Protein AF-A0A1I5P0A5-F1 (afdb_monomer_lite)

Radius of gyration: 22.74 Å; chains: 1; bounding box: 40×32×78 Å

Structure (mmCIF, N/CA/C/O backbone):
data_AF-A0A1I5P0A5-F1
#
_entry.id   AF-A0A1I5P0A5-F1
#
loop_
_atom_site.group_PDB
_atom_site.id
_atom_site.type_symbol
_atom_site.label_atom_id
_atom_site.label_alt_id
_atom_site.label_comp_id
_atom_site.label_asym_id
_atom_site.label_entity_id
_atom_site.label_seq_id
_atom_site.pdbx_PDB_ins_code
_atom_site.Cartn_x
_atom_site.Cartn_y
_atom_site.Cartn_z
_atom_site.occupancy
_atom_site.B_iso_or_equiv
_atom_site.auth_seq_id
_atom_site.auth_comp_id
_atom_site.auth_asym_id
_atom_site.auth_atom_id
_atom_site.pdbx_PDB_model_num
ATOM 1 N N . MET A 1 1 ? -9.670 -24.426 6.228 1.00 37.38 1 MET A N 1
ATOM 2 C CA . MET A 1 1 ? -9.080 -23.766 5.047 1.00 37.38 1 MET A CA 1
ATOM 3 C C . MET A 1 1 ? -10.218 -23.503 4.072 1.00 37.38 1 MET A C 1
ATOM 5 O O . MET A 1 1 ? -10.652 -24.417 3.386 1.00 37.38 1 MET A O 1
ATOM 9 N N . THR A 1 2 ? -10.824 -22.321 4.128 1.00 51.75 2 THR A N 1
ATOM 10 C CA . THR A 1 2 ? -11.956 -21.959 3.262 1.00 51.75 2 THR A CA 1
ATOM 11 C C . THR A 1 2 ? -11.405 -21.390 1.961 1.00 51.75 2 THR A C 1
ATOM 13 O O . THR A 1 2 ? -10.803 -20.319 1.957 1.00 51.75 2 THR A O 1
ATOM 16 N N . CYS A 1 3 ? -11.556 -22.136 0.868 1.00 48.31 3 CYS A N 1
ATOM 17 C CA . CYS A 1 3 ? -11.254 -21.656 -0.476 1.00 48.31 3 CYS A CA 1
ATOM 18 C C . CYS A 1 3 ? -12.213 -20.499 -0.801 1.00 48.31 3 CYS A C 1
ATOM 20 O O . CYS A 1 3 ? -13.429 -20.688 -0.773 1.00 48.31 3 CYS A O 1
ATOM 22 N N . ARG A 1 4 ? -11.678 -19.295 -1.034 1.00 61.97 4 ARG A N 1
ATOM 23 C CA . ARG A 1 4 ? -12.467 -18.140 -1.477 1.00 61.97 4 ARG A CA 1
ATOM 24 C C . ARG A 1 4 ? -12.691 -18.226 -2.977 1.00 61.97 4 ARG A C 1
ATOM 26 O O . ARG A 1 4 ? -11.735 -18.215 -3.747 1.00 61.97 4 ARG A O 1
ATOM 33 N N . THR A 1 5 ? -13.953 -18.279 -3.374 1.00 64.44 5 THR A N 1
ATOM 34 C CA . THR A 1 5 ? -14.373 -18.114 -4.764 1.00 64.44 5 THR A CA 1
ATOM 35 C C . THR A 1 5 ? -14.494 -16.618 -5.036 1.00 64.44 5 THR A C 1
ATOM 37 O O . THR A 1 5 ? -15.328 -15.956 -4.423 1.00 64.44 5 THR A O 1
ATOM 40 N N . TYR A 1 6 ? -13.651 -16.077 -5.912 1.00 70.44 6 TYR A N 1
ATOM 41 C CA . TYR A 1 6 ? -13.772 -14.697 -6.387 1.00 70.44 6 TYR A CA 1
ATOM 42 C C . TYR A 1 6 ? -14.719 -14.686 -7.591 1.00 70.44 6 TYR A C 1
ATOM 44 O O . TYR A 1 6 ? -14.508 -15.447 -8.537 1.00 70.44 6 TYR A O 1
ATOM 52 N N . SER A 1 7 ? -15.786 -13.887 -7.538 1.00 70.56 7 SER A N 1
ATOM 53 C CA . SER A 1 7 ? -16.793 -13.808 -8.607 1.00 70.56 7 SER A CA 1
ATOM 54 C C . SER A 1 7 ? -16.368 -12.881 -9.743 1.00 70.56 7 SER A C 1
ATOM 56 O O . SER A 1 7 ? -16.743 -13.120 -10.891 1.00 70.56 7 SER A O 1
ATOM 58 N N . THR A 1 8 ? -15.561 -11.861 -9.447 1.00 75.69 8 THR A N 1
ATOM 59 C CA . THR A 1 8 ? -14.992 -10.939 -10.436 1.00 75.69 8 THR A CA 1
ATOM 60 C C . THR A 1 8 ? -13.516 -10.631 -10.123 1.00 75.69 8 THR A C 1
ATOM 62 O O . THR A 1 8 ? -13.073 -10.824 -8.988 1.00 75.69 8 THR A O 1
ATOM 65 N N . PRO A 1 9 ? -12.700 -10.175 -11.095 1.00 64.94 9 PRO A N 1
ATOM 66 C CA . PRO A 1 9 ? -11.315 -9.776 -10.821 1.00 64.94 9 PRO A CA 1
ATOM 67 C C . PRO A 1 9 ? -11.214 -8.613 -9.819 1.00 64.94 9 PRO A C 1
ATOM 69 O O . PRO A 1 9 ? -10.233 -8.520 -9.087 1.00 64.94 9 PRO A O 1
ATOM 72 N N . GLU A 1 10 ? -12.232 -7.756 -9.727 1.00 72.62 10 GLU A N 1
ATOM 73 C CA . GLU A 1 10 ? -12.312 -6.684 -8.731 1.00 72.62 10 GLU A CA 1
ATOM 74 C C . GLU A 1 10 ? -12.508 -7.227 -7.307 1.00 72.62 10 GLU A C 1
ATOM 76 O O . GLU A 1 10 ? -12.022 -6.619 -6.351 1.00 72.62 10 GLU A O 1
ATOM 81 N N . ASP A 1 11 ? -13.147 -8.393 -7.148 1.00 72.50 11 ASP A N 1
ATOM 82 C CA . ASP A 1 11 ? -13.316 -9.042 -5.841 1.00 72.50 11 ASP A CA 1
ATOM 83 C C . ASP A 1 11 ? -11.981 -9.479 -5.225 1.00 72.50 11 ASP A C 1
ATOM 85 O O . ASP A 1 11 ? -11.886 -9.616 -4.007 1.00 72.50 11 ASP A O 1
ATOM 89 N N . VAL A 1 12 ? -10.939 -9.670 -6.040 1.00 66.81 12 VAL A N 1
ATOM 90 C CA . VAL A 1 12 ? -9.576 -9.954 -5.558 1.00 66.81 12 VAL A CA 1
ATOM 91 C C . VAL A 1 12 ? -8.976 -8.740 -4.849 1.00 66.81 12 VAL A C 1
ATOM 93 O O . VAL A 1 12 ? -8.162 -8.889 -3.940 1.00 66.81 12 VAL A O 1
ATOM 96 N N . LEU A 1 13 ? -9.372 -7.535 -5.261 1.00 68.94 13 LEU A N 1
ATOM 97 C CA . LEU A 1 13 ? -8.861 -6.281 -4.710 1.00 68.94 13 LEU A CA 1
ATOM 98 C C . LEU A 1 13 ? -9.715 -5.765 -3.551 1.00 68.94 13 LEU A C 1
ATOM 100 O O . LEU A 1 13 ? -9.262 -4.919 -2.788 1.00 68.94 13 LEU A O 1
ATOM 104 N N . ARG A 1 14 ? -10.936 -6.280 -3.392 1.00 77.75 14 ARG A N 1
ATOM 105 C CA . ARG A 1 14 ? -11.841 -5.888 -2.316 1.00 77.75 14 ARG A CA 1
ATOM 106 C C . ARG A 1 14 ? -11.279 -6.291 -0.948 1.00 77.75 14 ARG A C 1
ATOM 108 O O . ARG A 1 14 ? -10.851 -7.426 -0.748 1.00 77.75 14 ARG A O 1
ATOM 115 N N . VAL A 1 15 ? -11.385 -5.383 0.027 1.00 79.56 15 VAL A N 1
ATOM 116 C CA . VAL A 1 15 ? -11.093 -5.699 1.434 1.00 79.56 15 VAL A CA 1
ATOM 117 C C . VAL A 1 15 ? -12.010 -6.839 1.889 1.00 79.56 15 VAL A C 1
ATOM 119 O O . VAL A 1 15 ? -13.238 -6.721 1.773 1.00 79.56 15 VAL A O 1
ATOM 122 N N . PRO A 1 16 ? -11.449 -7.953 2.383 1.00 79.19 16 PRO A N 1
ATOM 123 C CA . PRO A 1 16 ? -12.261 -9.062 2.841 1.00 79.19 16 PRO A CA 1
ATOM 124 C C . PRO A 1 16 ? -13.205 -8.662 3.977 1.00 79.19 16 PRO A C 1
ATOM 126 O O . PRO A 1 16 ? -12.827 -7.932 4.887 1.00 79.19 16 PRO A O 1
ATOM 129 N N . GLY A 1 17 ? -14.440 -9.166 3.949 1.00 75.69 17 GLY A N 1
ATOM 130 C CA . GLY A 1 17 ? -15.451 -8.818 4.957 1.00 75.69 17 GLY A CA 1
ATOM 131 C C . GLY A 1 17 ? -15.176 -9.359 6.366 1.00 75.69 17 GLY A C 1
ATOM 132 O O . GLY A 1 17 ? -15.907 -9.026 7.287 1.00 75.69 17 GLY A O 1
ATOM 133 N N . ASP A 1 18 ? -14.158 -10.204 6.530 1.00 80.88 18 ASP A N 1
ATOM 134 C CA . ASP A 1 18 ? -13.704 -10.759 7.808 1.00 80.88 18 ASP A CA 1
ATOM 135 C C . ASP A 1 18 ? -12.462 -10.049 8.370 1.00 80.88 18 ASP A C 1
ATOM 137 O O . ASP A 1 18 ? -11.907 -10.500 9.373 1.00 80.88 18 ASP A O 1
ATOM 141 N N . VAL A 1 19 ? -12.003 -8.963 7.735 1.00 83.19 19 VAL A N 1
ATOM 142 C CA . VAL A 1 19 ? -10.896 -8.164 8.268 1.00 83.19 19 VAL A CA 1
ATOM 143 C C . VAL A 1 19 ? -11.320 -7.556 9.611 1.00 83.19 19 VAL A C 1
ATOM 145 O O . VAL A 1 19 ? -12.392 -6.949 9.681 1.00 83.19 19 VAL A O 1
ATOM 148 N N . PRO A 1 20 ? -10.498 -7.696 10.673 1.00 85.50 20 PRO A N 1
ATOM 149 C CA . PRO A 1 20 ? -10.792 -7.108 11.973 1.00 85.50 20 PRO A CA 1
ATOM 150 C C . PRO A 1 20 ? -11.061 -5.594 11.901 1.00 85.50 20 PRO A C 1
ATOM 152 O O . PRO A 1 20 ? -10.520 -4.915 11.021 1.00 85.50 20 PRO A O 1
ATOM 155 N N . PRO A 1 21 ? -11.862 -5.044 12.831 1.00 87.81 21 PRO A N 1
ATOM 156 C CA . PRO A 1 21 ? -12.091 -3.609 12.917 1.00 87.81 21 PRO A CA 1
ATOM 157 C C . PRO A 1 21 ? -10.807 -2.790 13.115 1.00 87.81 21 PRO A C 1
ATOM 159 O O . PRO A 1 21 ? -9.897 -3.175 13.852 1.00 87.81 21 PRO A O 1
ATOM 162 N N . GLY A 1 22 ? -10.783 -1.611 12.499 1.00 90.62 22 GLY A N 1
ATOM 163 C CA . GLY A 1 22 ? -9.687 -0.650 12.519 1.00 90.62 22 GLY A CA 1
ATOM 164 C C . GLY A 1 22 ? -8.769 -0.743 11.305 1.00 90.62 22 GLY A C 1
ATOM 165 O O . GLY A 1 22 ? -9.013 -1.475 10.347 1.00 90.62 22 GLY A O 1
ATOM 166 N N . TYR A 1 23 ? -7.706 0.059 11.330 1.00 90.50 23 TYR A N 1
ATOM 167 C CA . TYR A 1 23 ? -6.769 0.141 10.211 1.00 90.50 23 TYR A CA 1
ATOM 168 C C . TYR A 1 23 ? -5.918 -1.135 10.090 1.00 90.50 23 TYR A C 1
ATOM 170 O O . TYR A 1 23 ? -5.178 -1.456 11.025 1.00 90.50 23 TYR A O 1
ATOM 178 N N . PRO A 1 24 ? -5.953 -1.841 8.943 1.00 90.88 24 PRO A N 1
ATOM 179 C CA . PRO A 1 24 ? -5.130 -3.024 8.709 1.00 90.88 24 PRO A CA 1
ATOM 180 C C . PRO A 1 24 ? -3.692 -2.607 8.355 1.00 90.88 24 PRO A C 1
ATOM 182 O O . PRO A 1 24 ? -3.296 -2.632 7.189 1.00 90.88 24 PRO A O 1
ATOM 185 N N . ILE A 1 25 ? -2.923 -2.189 9.367 1.00 91.69 25 ILE A N 1
ATOM 186 C CA . ILE A 1 25 ? -1.585 -1.586 9.208 1.00 91.69 25 ILE A CA 1
ATOM 187 C C . ILE A 1 25 ? -0.648 -2.476 8.386 1.00 91.69 25 ILE A C 1
ATOM 189 O O . ILE A 1 25 ? -0.056 -1.994 7.426 1.00 91.69 25 ILE A O 1
ATOM 193 N N . ASP A 1 26 ? -0.602 -3.780 8.664 1.00 91.12 26 ASP A N 1
ATOM 194 C CA . ASP A 1 26 ? 0.265 -4.713 7.930 1.00 91.12 26 ASP A CA 1
ATOM 195 C C . ASP A 1 26 ? -0.045 -4.741 6.423 1.00 91.12 26 ASP A C 1
ATOM 197 O O . ASP A 1 26 ? 0.855 -4.794 5.585 1.00 91.12 26 ASP A O 1
ATOM 201 N N . ALA A 1 27 ? -1.330 -4.683 6.053 1.00 90.62 27 ALA A N 1
ATOM 202 C CA . ALA A 1 27 ? -1.748 -4.670 4.653 1.00 90.62 27 ALA A CA 1
ATOM 203 C C . ALA A 1 27 ? -1.424 -3.330 3.976 1.00 90.62 27 ALA A C 1
ATOM 205 O O . ALA A 1 27 ? -1.045 -3.316 2.803 1.00 90.62 27 ALA A O 1
ATOM 206 N N . ILE A 1 28 ? -1.541 -2.224 4.719 1.00 93.62 28 ILE A N 1
ATOM 207 C CA . ILE A 1 28 ? -1.180 -0.876 4.264 1.00 93.62 28 ILE A CA 1
ATOM 208 C C . ILE A 1 28 ? 0.327 -0.801 3.995 1.00 93.62 28 ILE A C 1
ATOM 210 O O . ILE A 1 28 ? 0.725 -0.447 2.886 1.00 93.62 28 ILE A O 1
ATOM 214 N N . ASP A 1 29 ? 1.160 -1.203 4.955 1.00 95.06 29 ASP A N 1
ATOM 215 C CA . ASP A 1 29 ? 2.619 -1.202 4.810 1.00 95.06 29 ASP A CA 1
ATOM 216 C C . ASP A 1 29 ? 3.075 -2.135 3.687 1.00 95.06 29 ASP A C 1
ATOM 218 O O . ASP A 1 29 ? 3.982 -1.808 2.917 1.00 95.06 29 ASP A O 1
ATOM 222 N N . CYS A 1 30 ? 2.409 -3.281 3.529 1.00 92.38 30 CYS A N 1
ATOM 223 C CA . CYS A 1 30 ? 2.690 -4.205 2.440 1.00 92.38 30 CYS A CA 1
ATOM 224 C C . CYS A 1 30 ? 2.370 -3.587 1.067 1.00 92.38 30 CYS A C 1
ATOM 226 O O . CYS A 1 30 ? 3.190 -3.677 0.153 1.00 92.38 30 CYS A O 1
ATOM 228 N N . ALA A 1 31 ? 1.212 -2.936 0.912 1.00 92.75 31 ALA A N 1
ATOM 229 C CA . ALA A 1 31 ? 0.837 -2.266 -0.335 1.00 92.75 31 ALA A CA 1
ATOM 230 C C . ALA A 1 31 ? 1.755 -1.072 -0.652 1.00 92.75 31 ALA A C 1
ATOM 232 O O . ALA A 1 31 ? 2.192 -0.922 -1.795 1.00 92.75 31 ALA A O 1
ATOM 233 N N . LEU A 1 32 ? 2.121 -0.274 0.358 1.00 96.12 32 LEU A N 1
ATOM 234 C CA . LEU A 1 32 ? 3.104 0.805 0.218 1.00 96.12 32 LEU A CA 1
ATOM 235 C C . LEU A 1 32 ? 4.462 0.268 -0.239 1.00 96.12 32 LEU A C 1
ATOM 237 O O . LEU A 1 32 ? 5.023 0.780 -1.202 1.00 96.12 32 LEU A O 1
ATOM 241 N N . SER A 1 33 ? 4.952 -0.799 0.392 1.00 96.06 33 SER A N 1
ATOM 242 C CA . SER A 1 33 ? 6.239 -1.413 0.045 1.00 96.06 33 SER A CA 1
ATOM 243 C C . SER A 1 33 ? 6.252 -1.958 -1.388 1.00 96.06 33 SER A C 1
ATOM 245 O O . SER A 1 33 ? 7.249 -1.817 -2.095 1.00 96.06 33 SER A O 1
ATOM 247 N N . ARG A 1 34 ? 5.143 -2.556 -1.854 1.00 93.94 34 ARG A N 1
ATOM 248 C CA . ARG A 1 34 ? 5.015 -3.008 -3.251 1.00 93.94 34 ARG A CA 1
ATOM 249 C C . ARG A 1 34 ? 5.018 -1.837 -4.229 1.00 93.94 34 ARG A C 1
ATOM 251 O O . ARG A 1 34 ? 5.723 -1.897 -5.235 1.00 93.94 34 ARG A O 1
ATOM 258 N N . ALA A 1 35 ? 4.255 -0.782 -3.940 1.00 96.25 35 ALA A N 1
ATOM 259 C CA . ALA A 1 35 ? 4.219 0.413 -4.776 1.00 96.25 35 ALA A CA 1
ATOM 260 C C . ALA A 1 35 ? 5.602 1.077 -4.865 1.00 96.25 35 ALA A C 1
ATOM 262 O O . ALA A 1 35 ? 6.053 1.394 -5.966 1.00 96.25 35 ALA A O 1
ATOM 263 N N . ASP A 1 36 ? 6.289 1.222 -3.730 1.00 97.50 36 ASP A N 1
ATOM 264 C CA . ASP A 1 36 ? 7.626 1.809 -3.652 1.00 97.50 36 ASP A CA 1
ATOM 265 C C . ASP A 1 36 ? 8.645 0.996 -4.458 1.00 97.50 36 ASP A C 1
ATOM 267 O O . ASP A 1 36 ? 9.336 1.548 -5.311 1.00 97.50 36 ASP A O 1
ATOM 271 N N . ALA A 1 37 ? 8.655 -0.333 -4.311 1.00 95.62 37 ALA A N 1
ATOM 272 C CA . ALA A 1 37 ? 9.538 -1.203 -5.088 1.00 95.62 37 ALA A CA 1
ATOM 273 C C . ALA A 1 37 ? 9.361 -1.021 -6.608 1.00 95.62 37 ALA A C 1
ATOM 275 O O . ALA A 1 37 ? 10.345 -0.949 -7.347 1.00 95.62 37 ALA A O 1
ATOM 276 N N . VAL A 1 38 ? 8.117 -0.903 -7.089 1.00 95.44 38 VAL A N 1
ATOM 277 C CA . VAL A 1 38 ? 7.842 -0.675 -8.518 1.00 95.44 38 VAL A CA 1
ATOM 278 C C . VAL A 1 38 ? 8.288 0.722 -8.957 1.00 95.44 38 VAL A C 1
ATOM 280 O O . VAL A 1 38 ? 8.860 0.866 -10.038 1.00 95.44 38 VAL A O 1
ATOM 283 N N . VAL A 1 39 ? 8.074 1.749 -8.131 1.00 95.81 39 VAL A N 1
ATOM 284 C CA . VAL A 1 39 ? 8.523 3.122 -8.415 1.00 95.81 39 VAL A CA 1
ATOM 285 C C . VAL A 1 39 ? 10.048 3.216 -8.449 1.00 95.81 39 VAL A C 1
ATOM 287 O O . VAL A 1 39 ? 10.590 3.863 -9.345 1.00 95.81 39 VAL A O 1
ATOM 290 N N . VAL A 1 40 ? 10.752 2.547 -7.535 1.00 94.06 40 VAL A N 1
ATOM 291 C CA . VAL A 1 40 ? 12.221 2.481 -7.521 1.00 94.06 40 VAL A CA 1
ATOM 292 C C . VAL A 1 40 ? 12.737 1.838 -8.809 1.00 94.06 40 VAL A C 1
ATOM 294 O O . VAL A 1 40 ? 13.604 2.405 -9.474 1.00 94.06 40 VAL A O 1
ATOM 297 N N . LEU A 1 41 ? 12.156 0.705 -9.220 1.00 90.19 41 LEU A N 1
ATOM 298 C CA . LEU A 1 41 ? 12.515 0.039 -10.477 1.00 90.19 41 LEU A CA 1
ATOM 299 C C . LEU A 1 41 ? 12.250 0.925 -11.703 1.00 90.19 41 LEU A C 1
ATOM 301 O O . LEU A 1 41 ? 13.080 0.996 -12.609 1.00 90.19 41 LEU A O 1
ATOM 305 N N . LEU A 1 42 ? 11.111 1.621 -11.727 1.00 92.31 42 LEU A N 1
ATOM 306 C CA . LEU A 1 42 ? 10.772 2.565 -12.792 1.00 92.31 42 LEU A CA 1
ATOM 307 C C . LEU A 1 42 ? 11.701 3.777 -12.814 1.00 92.31 42 LEU A C 1
ATOM 309 O O . LEU A 1 42 ? 12.039 4.245 -13.894 1.00 92.31 42 LEU A O 1
ATOM 313 N N . SER A 1 43 ? 12.136 4.275 -11.659 1.00 91.50 43 SER A N 1
ATOM 314 C CA . SER A 1 43 ? 13.025 5.440 -11.579 1.00 91.50 43 SER A CA 1
ATOM 315 C C . SER A 1 43 ? 14.357 5.179 -12.285 1.00 91.50 43 SER A C 1
ATOM 317 O O . SER A 1 43 ? 14.848 6.053 -12.995 1.00 91.50 43 SER A O 1
ATOM 319 N N . GLY A 1 44 ? 14.875 3.947 -12.206 1.00 89.56 44 GLY A N 1
ATOM 320 C CA . GLY A 1 44 ? 16.061 3.526 -12.961 1.00 89.56 44 GLY A CA 1
ATOM 321 C C . GLY A 1 44 ? 15.883 3.552 -14.487 1.00 89.56 44 GLY A C 1
ATOM 322 O O . GLY A 1 44 ? 16.858 3.617 -15.220 1.00 89.56 44 GLY A O 1
ATOM 323 N N . GLN A 1 45 ? 14.649 3.566 -15.007 1.00 89.06 45 GLN A N 1
ATOM 324 C CA . GLN A 1 45 ? 14.397 3.736 -16.449 1.00 89.06 45 GLN A CA 1
ATOM 325 C C . GLN A 1 45 ? 14.580 5.182 -16.928 1.00 89.06 45 GLN A C 1
ATOM 327 O O . GLN A 1 45 ? 14.613 5.434 -18.133 1.00 89.06 45 GLN A O 1
ATOM 332 N N . PHE A 1 46 ? 14.674 6.131 -15.994 1.00 88.31 46 PHE A N 1
ATOM 333 C CA . PHE A 1 46 ? 14.752 7.565 -16.266 1.00 88.31 46 PHE A CA 1
ATOM 334 C C . PHE A 1 46 ? 16.011 8.219 -15.678 1.00 88.31 46 PHE A C 1
ATOM 336 O O . PHE A 1 46 ? 16.146 9.438 -15.747 1.00 88.31 46 PHE A O 1
ATOM 343 N N . ASP A 1 47 ? 16.941 7.438 -15.120 1.00 86.94 47 ASP A N 1
ATOM 344 C CA . ASP A 1 47 ? 18.134 7.940 -14.424 1.00 86.94 47 ASP A CA 1
ATOM 345 C C . ASP A 1 47 ? 19.292 8.350 -15.357 1.00 86.94 47 ASP A C 1
ATOM 347 O O . ASP A 1 47 ? 20.295 8.906 -14.908 1.00 86.94 47 ASP A O 1
ATOM 351 N N . GLY A 1 48 ? 19.157 8.110 -16.666 1.00 76.38 48 GLY A N 1
ATOM 352 C CA . GLY A 1 48 ? 20.140 8.508 -17.676 1.00 76.38 48 GLY A CA 1
ATOM 353 C C . GLY A 1 48 ? 21.458 7.728 -17.625 1.00 76.38 48 GLY A C 1
ATOM 354 O O . GLY A 1 48 ? 22.408 8.117 -18.301 1.00 76.38 48 GLY A O 1
ATOM 355 N N . THR A 1 49 ? 21.532 6.623 -16.874 1.00 77.06 49 THR A N 1
ATOM 356 C CA . THR A 1 49 ? 22.766 5.840 -16.662 1.00 77.06 49 THR A CA 1
ATOM 357 C C . THR A 1 49 ? 23.186 4.974 -17.857 1.00 77.06 49 THR A C 1
ATOM 359 O O . THR A 1 49 ? 24.188 4.263 -17.792 1.00 77.06 49 THR A O 1
ATOM 362 N N . GLY A 1 50 ? 22.464 5.047 -18.979 1.00 65.69 50 GLY A N 1
ATOM 363 C CA . GLY A 1 50 ? 22.771 4.294 -20.198 1.00 65.69 50 GLY A CA 1
ATOM 364 C C . GLY A 1 50 ? 22.302 2.836 -20.178 1.00 65.69 50 GLY A C 1
ATOM 365 O O . GLY A 1 50 ? 22.624 2.093 -21.104 1.00 65.69 50 GLY A O 1
ATOM 366 N N . ALA A 1 51 ? 21.536 2.424 -19.161 1.00 75.31 51 ALA A N 1
ATOM 367 C CA . ALA A 1 51 ? 20.827 1.149 -19.170 1.00 75.31 51 ALA A CA 1
ATOM 368 C C . ALA A 1 51 ? 19.839 1.076 -20.351 1.00 75.31 51 ALA A C 1
ATOM 370 O O . ALA A 1 51 ? 19.242 2.083 -20.743 1.00 75.31 51 ALA A O 1
ATOM 371 N N . GLU A 1 52 ? 19.666 -0.118 -20.927 1.00 83.81 52 GLU A N 1
ATOM 372 C CA . GLU A 1 52 ? 18.697 -0.332 -22.003 1.00 83.81 52 GLU A CA 1
ATOM 373 C C . GLU A 1 52 ? 17.285 -0.013 -21.499 1.00 83.81 52 GLU A C 1
ATOM 375 O O . GLU A 1 52 ? 16.817 -0.574 -20.504 1.00 83.81 52 GLU A O 1
ATOM 380 N N . ARG A 1 53 ? 16.608 0.917 -22.180 1.00 88.31 53 ARG A N 1
ATOM 381 C CA . ARG A 1 53 ? 15.264 1.344 -21.800 1.00 88.31 53 ARG A CA 1
ATOM 382 C C . ARG A 1 53 ? 14.272 0.217 -22.064 1.00 88.31 53 ARG A C 1
ATOM 384 O O . ARG A 1 53 ? 14.184 -0.296 -23.178 1.00 88.31 53 ARG A O 1
ATOM 391 N N . LEU A 1 54 ? 13.461 -0.100 -21.061 1.00 90.56 54 LEU A N 1
ATOM 392 C CA . LEU A 1 54 ? 12.353 -1.034 -21.209 1.00 90.56 54 LEU A CA 1
ATOM 393 C C . LEU A 1 54 ? 11.354 -0.544 -22.267 1.00 90.56 54 LEU A C 1
ATOM 395 O O . LEU A 1 54 ? 11.146 0.656 -22.475 1.00 90.56 54 LEU A O 1
ATOM 399 N N . ALA A 1 55 ? 10.692 -1.497 -22.921 1.00 93.50 55 ALA A N 1
ATOM 400 C CA . ALA A 1 55 ? 9.637 -1.194 -23.876 1.00 93.50 55 ALA A CA 1
ATOM 401 C C . ALA A 1 55 ? 8.474 -0.440 -23.202 1.00 93.50 55 ALA A C 1
ATOM 403 O O . ALA A 1 55 ? 8.114 -0.725 -22.058 1.00 93.50 55 ALA A O 1
ATOM 404 N N . ASP A 1 56 ? 7.834 0.481 -23.931 1.00 93.25 56 ASP A N 1
ATOM 405 C CA . ASP A 1 56 ? 6.797 1.369 -23.377 1.00 93.25 56 ASP A CA 1
ATOM 406 C C . ASP A 1 56 ? 5.634 0.620 -22.722 1.00 93.25 56 ASP A C 1
ATOM 408 O O . ASP A 1 56 ? 5.107 1.056 -21.701 1.00 93.25 56 ASP A O 1
ATOM 412 N N . HIS A 1 57 ? 5.251 -0.535 -23.268 1.00 95.62 57 HIS A N 1
ATOM 413 C CA . HIS A 1 57 ? 4.185 -1.354 -22.696 1.00 95.62 57 HIS A CA 1
ATOM 414 C C . HIS A 1 57 ? 4.564 -1.934 -21.322 1.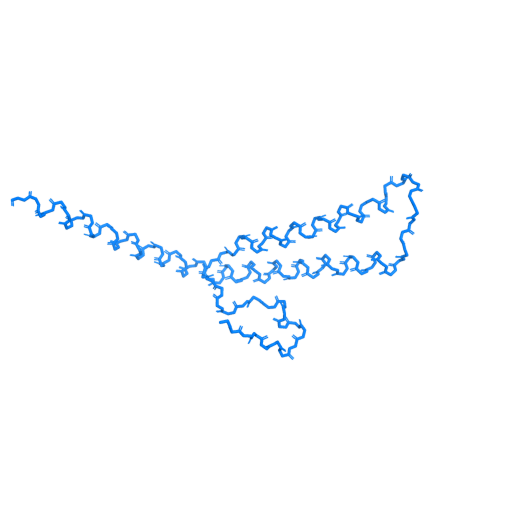00 95.62 57 HIS A C 1
ATOM 416 O O . HIS A 1 57 ? 3.697 -2.072 -20.466 1.00 95.62 57 HIS A O 1
ATOM 422 N N . ILE A 1 58 ? 5.846 -2.221 -21.070 1.00 94.06 58 ILE A N 1
ATOM 423 C CA . ILE A 1 58 ? 6.327 -2.681 -19.758 1.00 94.06 58 ILE A CA 1
ATOM 424 C C . ILE A 1 58 ? 6.254 -1.540 -18.744 1.00 94.06 58 ILE A C 1
ATOM 426 O O . ILE A 1 58 ? 5.724 -1.723 -17.650 1.00 94.06 58 ILE A O 1
ATOM 430 N N . VAL A 1 59 ? 6.716 -0.347 -19.130 1.00 93.94 59 VAL A N 1
ATOM 431 C CA . VAL A 1 59 ? 6.624 0.863 -18.297 1.00 93.94 59 VAL A CA 1
ATOM 432 C C . VAL A 1 59 ? 5.161 1.196 -17.989 1.00 93.94 59 VAL A C 1
ATOM 434 O O . VAL A 1 59 ? 4.808 1.464 -16.842 1.00 93.94 59 VAL A O 1
ATOM 437 N N . SER A 1 60 ? 4.288 1.113 -18.996 1.00 95.38 60 SER A N 1
ATOM 438 C CA . SER A 1 60 ? 2.847 1.323 -18.845 1.00 95.38 60 SER A CA 1
ATOM 439 C C . SER A 1 60 ? 2.216 0.313 -17.880 1.00 95.38 60 SER A C 1
ATOM 441 O O . SER A 1 60 ? 1.480 0.712 -16.977 1.00 95.38 60 SER A O 1
ATOM 443 N N . ASN A 1 61 ? 2.561 -0.973 -17.998 1.00 94.81 61 ASN A N 1
ATOM 444 C CA . ASN A 1 61 ? 2.073 -2.022 -17.102 1.00 94.81 61 ASN A CA 1
ATOM 445 C C . ASN A 1 61 ? 2.548 -1.821 -15.656 1.00 94.81 61 ASN A C 1
ATOM 447 O O . ASN A 1 61 ? 1.764 -1.994 -14.726 1.00 94.81 61 ASN A O 1
ATOM 451 N N . ALA A 1 62 ? 3.803 -1.414 -15.451 1.00 94.69 62 ALA A N 1
ATOM 452 C CA . ALA A 1 62 ? 4.331 -1.113 -14.122 1.00 94.69 62 ALA A CA 1
ATOM 453 C C . ALA A 1 62 ? 3.602 0.080 -13.476 1.00 94.69 62 ALA A C 1
ATOM 455 O O . ALA A 1 62 ? 3.191 0.008 -12.319 1.00 94.69 62 ALA A O 1
ATOM 456 N N . LEU A 1 63 ? 3.347 1.150 -14.237 1.00 95.62 63 LEU A N 1
ATOM 457 C CA . LEU A 1 63 ? 2.529 2.275 -13.768 1.00 95.62 63 LEU A CA 1
ATOM 458 C C . LEU A 1 63 ? 1.091 1.845 -13.448 1.00 95.62 63 LEU A C 1
ATOM 460 O 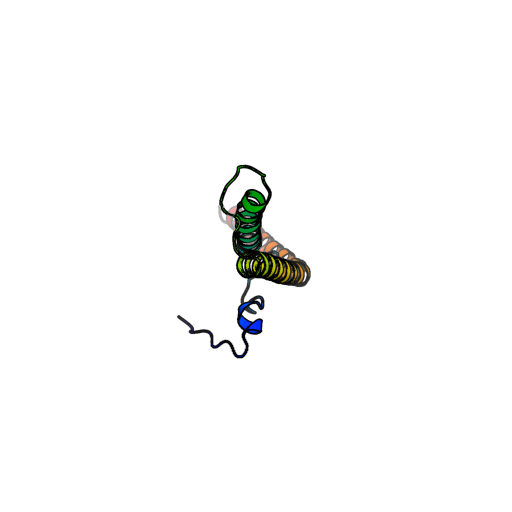O . LEU A 1 63 ? 0.496 2.323 -12.481 1.00 95.62 63 LEU A O 1
ATOM 464 N N . TRP A 1 64 ? 0.526 0.934 -14.241 1.00 95.75 64 TRP A N 1
ATOM 465 C CA . TRP A 1 64 ? -0.799 0.377 -13.982 1.00 95.75 64 TRP A CA 1
ATOM 466 C C . TRP A 1 64 ? -0.835 -0.438 -12.682 1.00 95.75 64 TRP A C 1
ATOM 468 O O . TRP A 1 64 ? -1.773 -0.282 -11.901 1.00 95.75 64 TRP A O 1
ATOM 478 N N . ALA A 1 65 ? 0.216 -1.209 -12.388 1.00 93.12 65 ALA A N 1
ATOM 479 C CA . ALA A 1 65 ? 0.360 -1.918 -11.119 1.00 93.12 65 ALA A CA 1
ATOM 480 C C . ALA A 1 65 ? 0.384 -0.953 -9.920 1.00 93.12 65 ALA A C 1
ATOM 482 O O . ALA A 1 65 ? -0.388 -1.133 -8.981 1.00 93.12 65 ALA A O 1
ATOM 483 N N . VAL A 1 66 ? 1.170 0.132 -9.985 1.00 96.12 66 VAL A N 1
ATOM 484 C CA . VAL A 1 66 ? 1.196 1.168 -8.928 1.00 96.12 66 VAL A CA 1
ATOM 485 C C . VAL A 1 66 ? -0.190 1.784 -8.716 1.00 96.12 66 VAL A C 1
ATOM 487 O O . VAL A 1 66 ? -0.617 1.993 -7.582 1.00 96.12 66 VAL A O 1
ATOM 490 N N . ARG A 1 67 ? -0.945 2.041 -9.793 1.00 94.94 67 ARG A N 1
ATOM 491 C CA . ARG A 1 67 ? -2.332 2.525 -9.675 1.00 94.94 67 ARG A CA 1
ATOM 492 C C . ARG A 1 67 ? -3.245 1.520 -8.970 1.00 94.94 67 ARG A C 1
ATOM 494 O O . ARG A 1 67 ? -4.126 1.950 -8.228 1.00 94.94 67 ARG A O 1
ATOM 501 N N . GLY A 1 68 ? -3.036 0.222 -9.188 1.00 92.44 68 GLY A N 1
ATOM 502 C CA . GLY A 1 68 ? -3.731 -0.847 -8.469 1.00 92.44 68 GLY A CA 1
ATOM 503 C C . GLY A 1 68 ? -3.444 -0.817 -6.967 1.00 92.44 68 GLY A C 1
ATOM 504 O O . GLY A 1 68 ? -4.380 -0.828 -6.169 1.00 92.44 68 GLY A O 1
ATOM 505 N N . GLU A 1 69 ? -2.176 -0.669 -6.579 1.00 93.81 69 GLU A N 1
ATOM 506 C CA . GLU A 1 69 ? -1.779 -0.556 -5.167 1.00 93.81 69 GLU A CA 1
ATOM 507 C C . GLU A 1 69 ? -2.396 0.672 -4.487 1.00 93.81 69 GLU A C 1
ATOM 509 O O . GLU A 1 69 ? -2.928 0.584 -3.380 1.00 93.81 69 GLU A O 1
ATOM 514 N N . LEU A 1 70 ? -2.419 1.817 -5.175 1.00 94.94 70 LEU A N 1
ATOM 515 C CA . LEU A 1 70 ? -3.071 3.028 -4.670 1.00 94.94 70 LEU A CA 1
ATOM 516 C C . LEU A 1 70 ? -4.588 2.854 -4.498 1.00 94.94 70 LEU A C 1
ATOM 518 O O . LEU A 1 70 ? -5.169 3.419 -3.569 1.00 94.94 70 LEU A O 1
ATOM 522 N N . ALA A 1 71 ? -5.246 2.097 -5.379 1.00 93.12 71 ALA A N 1
ATOM 523 C CA . ALA A 1 71 ? -6.668 1.790 -5.244 1.00 93.12 71 ALA A CA 1
ATOM 524 C C . ALA A 1 71 ? -6.933 0.883 -4.032 1.00 93.12 71 ALA A C 1
ATOM 526 O O . ALA A 1 71 ? -7.843 1.169 -3.252 1.00 93.12 71 ALA A O 1
ATOM 527 N N . MET A 1 72 ? -6.100 -0.142 -3.829 1.00 91.38 72 MET A N 1
ATOM 528 C CA . MET A 1 72 ? -6.174 -1.027 -2.664 1.00 91.38 72 MET A CA 1
ATOM 529 C C . MET A 1 72 ? -5.954 -0.254 -1.358 1.00 91.38 72 MET A C 1
ATOM 531 O O . MET A 1 72 ? -6.747 -0.383 -0.427 1.00 91.38 72 MET A O 1
ATOM 535 N N . LEU A 1 73 ? -4.941 0.619 -1.303 1.00 94.44 73 LEU A N 1
ATOM 536 C CA . LEU A 1 73 ? -4.683 1.482 -0.147 1.00 94.44 73 LEU A CA 1
ATOM 537 C C . LEU A 1 73 ? -5.905 2.323 0.228 1.00 94.44 73 LEU A C 1
ATOM 539 O O . LEU A 1 73 ? -6.273 2.380 1.399 1.00 94.44 73 LEU A O 1
ATOM 543 N N . ARG A 1 74 ? -6.585 2.931 -0.754 1.00 94.56 74 ARG A N 1
ATOM 544 C CA . ARG A 1 74 ? -7.821 3.690 -0.496 1.00 94.56 74 ARG A CA 1
ATOM 545 C C . ARG A 1 74 ? -8.906 2.828 0.141 1.00 94.56 74 ARG A C 1
ATOM 547 O O . ARG A 1 74 ? -9.569 3.293 1.059 1.00 94.56 74 ARG A O 1
ATOM 554 N N . GLN A 1 75 ? -9.079 1.590 -0.317 1.00 92.69 75 GLN A N 1
ATOM 555 C CA . GLN A 1 75 ? -10.074 0.684 0.260 1.00 92.69 75 GLN A CA 1
ATOM 556 C C . GLN A 1 75 ? -9.710 0.264 1.691 1.00 92.69 75 GLN A C 1
ATOM 558 O O . GLN A 1 75 ? -10.592 0.205 2.543 1.00 92.69 75 GLN A O 1
ATOM 563 N N . LEU A 1 76 ? -8.425 0.025 1.977 1.00 92.25 76 LEU A N 1
ATOM 564 C CA . LEU A 1 76 ? -7.946 -0.284 3.330 1.00 92.25 76 LEU A CA 1
ATOM 565 C C . LEU A 1 76 ? -8.152 0.898 4.289 1.00 92.25 76 LEU A C 1
ATOM 567 O O . LEU A 1 76 ? -8.570 0.694 5.429 1.00 92.25 76 LEU A O 1
ATOM 571 N N . PHE A 1 77 ? -7.903 2.127 3.828 1.00 94.56 77 PHE A N 1
ATOM 572 C CA . PHE A 1 77 ? -8.171 3.331 4.616 1.00 94.56 77 PHE A CA 1
ATOM 573 C C . PHE A 1 77 ? -9.663 3.545 4.861 1.00 94.56 77 PHE A C 1
ATOM 575 O O . PHE A 1 77 ? -10.037 3.857 5.987 1.00 94.56 77 PHE A O 1
ATOM 582 N N . GLU A 1 78 ? -10.507 3.346 3.848 1.00 93.75 78 GLU A N 1
ATOM 583 C CA . GLU A 1 78 ? -11.961 3.454 3.998 1.00 93.75 78 GLU A CA 1
ATOM 584 C C . GLU A 1 78 ? -12.493 2.423 5.004 1.00 93.75 78 GLU A C 1
ATOM 586 O O . GLU A 1 78 ? -13.232 2.782 5.918 1.00 93.75 78 GLU A O 1
ATOM 591 N N . HIS A 1 79 ? -12.054 1.161 4.907 1.00 92.75 79 HIS A N 1
ATOM 592 C CA . HIS A 1 79 ? -12.389 0.121 5.889 1.00 92.75 79 HIS A CA 1
ATOM 593 C C . HIS A 1 79 ? -11.974 0.529 7.302 1.00 92.75 79 HIS A C 1
ATOM 595 O O . HIS A 1 79 ? -12.780 0.462 8.231 1.00 92.75 79 HIS A O 1
ATOM 601 N N . GLY A 1 80 ? -10.730 0.988 7.460 1.00 93.00 80 GLY A N 1
ATOM 602 C CA . GLY A 1 80 ? -10.223 1.460 8.743 1.00 93.00 80 GLY A CA 1
ATOM 603 C C . GLY A 1 80 ? -11.074 2.598 9.298 1.00 93.00 80 GLY A C 1
ATOM 604 O O . GLY A 1 80 ? -11.556 2.503 10.420 1.00 93.00 80 GLY A O 1
ATOM 605 N N . HIS A 1 81 ? -11.363 3.622 8.495 1.00 93.88 81 HIS A N 1
ATOM 606 C CA . HIS A 1 81 ? -12.188 4.757 8.906 1.00 93.88 81 HIS A CA 1
ATOM 607 C C . HIS A 1 81 ? -13.609 4.334 9.321 1.00 93.88 81 HIS A C 1
ATOM 609 O O . HIS A 1 81 ? -14.154 4.864 10.290 1.00 93.88 81 HIS A O 1
ATOM 615 N N . GLN A 1 82 ? -14.223 3.386 8.610 1.00 93.75 82 GLN A N 1
ATOM 616 C CA . GLN A 1 82 ? -15.574 2.902 8.914 1.00 93.75 82 GLN A CA 1
ATOM 617 C C . GLN A 1 82 ? -15.638 2.048 10.187 1.00 93.75 82 GLN A C 1
ATOM 619 O O . GLN A 1 82 ? -16.665 2.031 10.866 1.00 93.75 82 GLN A O 1
ATOM 624 N N . THR A 1 83 ? -14.557 1.343 10.520 1.00 94.19 83 THR A N 1
ATOM 625 C CA . THR A 1 83 ? -14.540 0.341 11.599 1.00 94.19 83 THR A CA 1
ATOM 626 C C . THR A 1 83 ? -13.727 0.767 12.826 1.00 94.19 83 THR A C 1
ATOM 628 O O . THR A 1 83 ? -13.784 0.113 13.864 1.00 94.19 83 THR A O 1
ATOM 631 N N . GLU A 1 84 ? -13.027 1.901 12.768 1.00 92.19 84 GLU A N 1
ATOM 632 C CA . GLU A 1 84 ? -12.176 2.400 13.854 1.00 92.19 84 GLU A CA 1
ATOM 633 C C . GLU A 1 84 ? -12.942 2.603 15.169 1.00 92.19 84 GLU A C 1
ATOM 635 O O . GLU A 1 84 ? -12.475 2.210 16.236 1.00 92.19 84 GLU A O 1
ATOM 640 N N . ALA A 1 85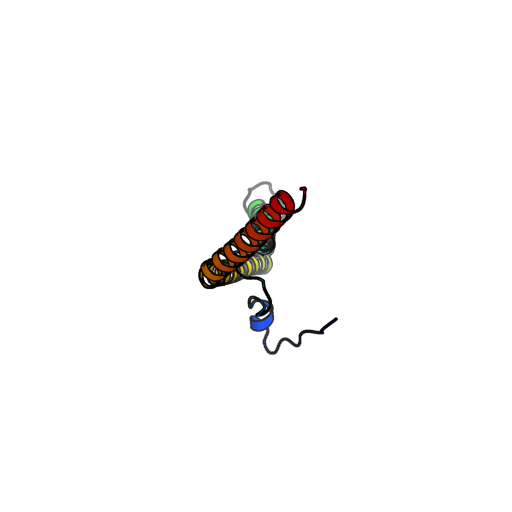 ? -14.156 3.154 15.106 1.00 90.56 85 ALA A N 1
ATOM 641 C CA . ALA A 1 85 ? -14.989 3.334 16.294 1.00 90.56 85 ALA A CA 1
ATOM 642 C C . ALA A 1 85 ? -15.367 1.993 16.951 1.00 90.56 85 ALA A C 1
ATOM 644 O O . ALA A 1 85 ? -15.423 1.901 18.177 1.00 90.56 85 ALA 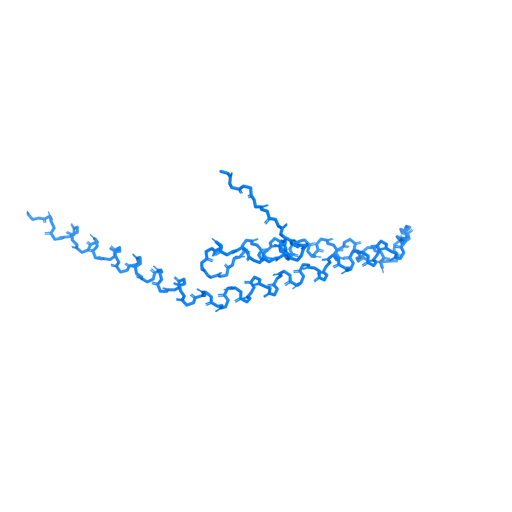A O 1
ATOM 645 N N . GLN A 1 86 ? -15.592 0.951 16.142 1.00 90.75 86 GLN A N 1
ATOM 646 C CA . GLN A 1 86 ? -15.880 -0.398 16.634 1.00 90.75 86 GLN A CA 1
ATOM 647 C C . GLN A 1 86 ? -14.652 -0.983 17.335 1.00 90.75 86 GLN A C 1
ATOM 649 O O . GLN A 1 86 ? -14.783 -1.486 18.447 1.00 90.75 86 GLN A O 1
ATOM 654 N N . ARG A 1 87 ? -13.453 -0.820 16.754 1.00 92.25 87 ARG A N 1
ATOM 655 C CA . ARG A 1 87 ? -12.189 -1.221 17.395 1.00 92.25 87 ARG A CA 1
ATOM 656 C C . ARG A 1 87 ? -12.028 -0.586 18.777 1.00 92.25 87 ARG A C 1
ATOM 658 O O . ARG A 1 87 ? -11.767 -1.287 19.750 1.00 92.25 87 ARG A O 1
ATOM 665 N N . VAL A 1 88 ? -12.209 0.733 18.873 1.00 92.38 88 VAL A N 1
ATOM 666 C CA . VAL A 1 88 ? -12.055 1.467 20.141 1.00 92.38 88 VAL A CA 1
ATOM 667 C C . VAL A 1 88 ? -13.058 0.986 21.192 1.00 92.38 88 VAL A C 1
ATOM 669 O O . VAL A 1 88 ? -12.688 0.820 22.355 1.00 92.38 88 VAL A O 1
ATOM 672 N N . ALA A 1 89 ? -14.310 0.740 20.797 1.00 91.94 89 ALA A N 1
ATOM 673 C CA . ALA A 1 89 ? -15.329 0.211 21.698 1.00 91.94 89 ALA A CA 1
ATOM 674 C C . ALA A 1 89 ? -14.955 -1.187 22.222 1.00 91.94 89 ALA A C 1
ATOM 676 O O . ALA A 1 89 ? -14.977 -1.417 23.430 1.00 91.94 89 ALA A O 1
ATOM 677 N N . GLU A 1 90 ? -14.532 -2.092 21.336 1.00 91.75 90 GLU A N 1
ATOM 678 C CA . GLU A 1 90 ? -14.098 -3.439 21.718 1.00 91.75 90 GLU A CA 1
ATOM 679 C C . GLU A 1 90 ? -12.894 -3.425 22.668 1.00 91.75 90 GLU A C 1
ATOM 681 O O . GLU A 1 90 ? -12.819 -4.225 23.604 1.00 91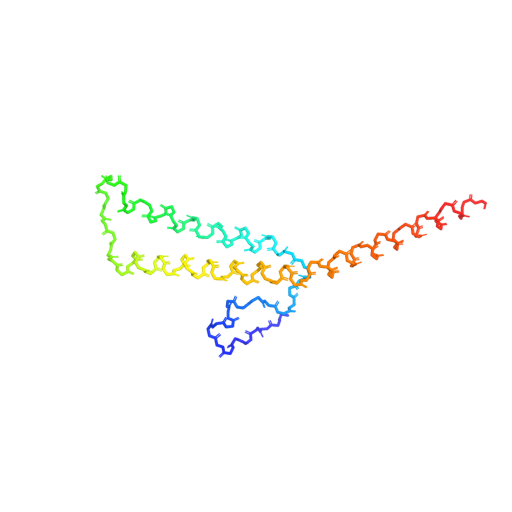.75 90 GLU A O 1
ATOM 686 N N . ASP A 1 91 ? -11.939 -2.526 22.445 1.00 91.12 91 ASP A N 1
ATOM 687 C CA . ASP A 1 91 ? -10.752 -2.409 23.290 1.00 91.12 91 ASP A CA 1
ATOM 688 C C . ASP A 1 91 ? -11.078 -1.815 24.664 1.00 91.12 91 ASP A C 1
ATOM 690 O O . ASP A 1 91 ? -10.534 -2.267 25.679 1.00 91.12 91 ASP A O 1
ATOM 694 N N . LEU A 1 92 ? -12.022 -0.871 24.727 1.00 91.88 92 LEU A N 1
ATOM 695 C CA . LEU A 1 92 ? -12.540 -0.352 25.989 1.00 91.88 92 LEU A CA 1
ATOM 696 C C . LEU A 1 92 ? -13.253 -1.446 26.794 1.00 91.88 92 LEU A C 1
ATOM 698 O O . LEU A 1 92 ? -12.973 -1.605 27.985 1.00 91.88 92 LEU A O 1
ATOM 702 N N . ASP A 1 93 ? -14.115 -2.238 26.155 1.00 92.50 93 ASP A N 1
ATOM 703 C CA . ASP A 1 93 ? -14.826 -3.342 26.808 1.00 92.50 93 ASP A CA 1
ATOM 704 C C . ASP A 1 93 ? -13.850 -4.381 27.381 1.00 92.50 93 ASP A C 1
ATOM 706 O O . ASP A 1 93 ? -13.984 -4.817 28.533 1.00 92.50 93 ASP A O 1
ATOM 710 N N . LYS A 1 94 ? -12.799 -4.730 26.625 1.00 90.19 94 LYS A N 1
ATOM 711 C CA . LYS A 1 94 ? -11.718 -5.614 27.099 1.00 90.19 94 LYS A CA 1
ATOM 712 C C . LYS A 1 94 ? -10.982 -5.013 28.300 1.00 90.19 94 LYS A C 1
ATOM 714 O O . LYS A 1 94 ? -10.708 -5.733 29.268 1.00 90.19 94 LYS A O 1
ATOM 719 N N . ALA A 1 95 ? -10.674 -3.716 28.267 1.00 91.62 95 ALA A N 1
ATOM 720 C CA . ALA A 1 95 ? -9.979 -3.023 29.350 1.00 91.62 95 ALA A CA 1
ATOM 721 C C . ALA A 1 95 ? -10.818 -2.973 30.639 1.00 91.62 95 ALA A C 1
ATOM 723 O O . ALA A 1 95 ? -10.312 -3.286 31.721 1.00 91.62 95 ALA A O 1
ATOM 724 N N . LEU A 1 96 ? -12.112 -2.658 30.531 1.00 91.25 96 LEU A N 1
ATOM 725 C CA . LEU A 1 96 ? -13.044 -2.653 31.662 1.00 91.25 96 LEU A CA 1
ATOM 726 C C . LEU A 1 96 ? -13.199 -4.055 32.268 1.00 91.25 96 LEU A C 1
ATOM 728 O O . LEU A 1 96 ? -13.133 -4.218 33.491 1.00 91.25 96 LEU A O 1
ATOM 732 N N . ALA A 1 97 ? -13.313 -5.089 31.430 1.00 91.12 97 ALA A N 1
ATOM 733 C CA . ALA A 1 97 ? -13.367 -6.476 31.887 1.00 91.12 97 ALA A CA 1
ATOM 734 C C . ALA A 1 97 ? -12.079 -6.906 32.619 1.00 91.12 97 ALA A C 1
ATOM 736 O O . ALA A 1 97 ? -12.137 -7.628 33.621 1.00 91.12 97 ALA A O 1
ATOM 737 N N . ALA A 1 98 ? -10.906 -6.458 32.158 1.00 90.00 98 ALA A N 1
ATOM 738 C CA . ALA A 1 98 ? -9.631 -6.714 32.827 1.00 90.00 98 ALA A CA 1
ATOM 739 C C . ALA A 1 98 ? -9.524 -5.983 34.181 1.00 90.00 98 ALA A C 1
ATOM 741 O O . ALA A 1 98 ? -9.077 -6.569 35.175 1.00 90.00 98 ALA A O 1
ATOM 742 N N . ALA A 1 99 ? -9.992 -4.735 34.258 1.00 86.06 99 ALA A N 1
ATOM 743 C CA . ALA A 1 99 ? -10.029 -3.963 35.498 1.00 86.06 99 ALA A CA 1
ATOM 744 C C . ALA A 1 99 ? -10.941 -4.613 36.557 1.00 86.06 99 ALA A C 1
ATOM 746 O O . ALA A 1 99 ? -10.525 -4.779 37.708 1.00 86.06 99 ALA A O 1
ATOM 747 N N . GLY A 1 100 ? -12.133 -5.078 36.162 1.00 80.88 100 GLY A N 1
ATOM 748 C CA . GLY A 1 100 ? -13.065 -5.784 37.052 1.00 80.88 100 GLY A CA 1
ATOM 749 C C . GLY A 1 100 ? -12.475 -7.066 37.657 1.00 80.88 100 GLY A C 1
ATOM 750 O O . GLY A 1 100 ? -12.574 -7.292 38.866 1.00 80.88 100 GLY A O 1
ATOM 751 N N . LYS A 1 101 ? -11.759 -7.865 36.852 1.00 73.62 101 LYS A N 1
AT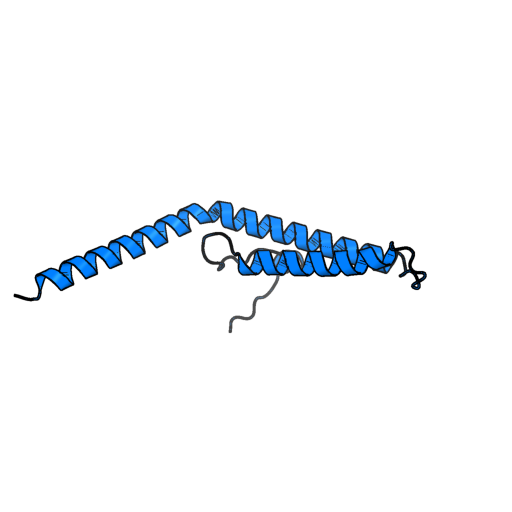OM 752 C CA . LYS A 1 101 ? -11.038 -9.066 37.328 1.00 73.62 101 LYS A CA 1
ATOM 753 C C . LYS A 1 101 ? -9.928 -8.724 38.329 1.00 73.62 101 LYS A C 1
ATOM 755 O O . LYS A 1 101 ? -9.675 -9.479 39.268 1.00 73.62 101 LYS A O 1
ATOM 760 N N . THR A 1 102 ? -9.269 -7.582 38.146 1.00 67.44 102 THR A N 1
ATOM 761 C CA . THR A 1 102 ? -8.185 -7.121 39.027 1.00 67.44 102 THR A CA 1
ATOM 762 C C . THR A 1 102 ? -8.718 -6.666 40.390 1.00 67.44 102 THR A C 1
ATOM 764 O O . THR A 1 102 ? -8.091 -6.942 41.415 1.00 67.44 102 THR A O 1
ATOM 767 N N . ALA A 1 103 ? -9.895 -6.034 40.426 1.00 65.75 103 ALA A N 1
ATOM 768 C CA . ALA A 1 103 ? -10.567 -5.654 41.669 1.00 65.75 103 ALA A CA 1
ATOM 769 C C . ALA A 1 103 ? -11.010 -6.881 42.492 1.00 65.75 103 ALA A C 1
ATOM 771 O O . ALA A 1 103 ? -10.744 -6.938 43.692 1.00 65.75 103 ALA A O 1
ATOM 772 N N . GLN A 1 104 ? -11.588 -7.906 41.850 1.00 60.12 104 GLN A N 1
ATOM 773 C CA . GLN A 1 104 ? -11.963 -9.159 42.526 1.00 60.12 104 GLN A CA 1
ATOM 774 C C . GLN A 1 104 ? -10.762 -9.916 43.113 1.00 60.12 104 GLN A C 1
ATOM 776 O O . GLN A 1 104 ? -10.855 -10.439 44.221 1.00 60.12 104 GLN A O 1
ATOM 781 N N . ARG A 1 105 ? -9.609 -9.936 42.427 1.00 61.09 105 ARG A N 1
ATOM 782 C CA . ARG A 1 105 ? -8.385 -10.584 42.943 1.00 61.09 105 ARG A CA 1
ATOM 783 C C . ARG A 1 105 ? -7.839 -9.943 44.222 1.00 61.09 105 ARG A C 1
ATOM 785 O O . ARG A 1 105 ? -7.254 -10.651 45.032 1.00 61.09 105 ARG A O 1
ATOM 792 N N . LYS A 1 106 ? -8.018 -8.631 44.416 1.00 58.75 106 LYS A N 1
ATOM 793 C CA . LYS A 1 106 ? -7.557 -7.926 45.628 1.00 58.75 106 LYS A CA 1
ATOM 794 C C . LYS A 1 106 ? -8.489 -8.110 46.831 1.00 58.75 106 LYS A C 1
ATOM 796 O O . LYS A 1 106 ? -8.024 -7.984 47.955 1.00 58.75 106 LYS A O 1
ATOM 801 N N . GLY A 1 107 ? -9.769 -8.421 46.609 1.00 56.56 107 GLY A N 1
ATOM 802 C CA . GLY A 1 107 ? -10.755 -8.641 47.677 1.00 56.56 107 GLY A CA 1
ATOM 803 C C . GLY A 1 107 ? -10.828 -10.074 48.221 1.00 56.56 107 GLY A C 1
ATOM 804 O O . GLY A 1 107 ? -11.506 -10.297 49.214 1.00 56.56 107 GLY A O 1
ATOM 805 N N . GLY A 1 108 ? -10.161 -11.043 47.582 1.00 52.75 108 GLY A N 1
ATOM 806 C CA . GLY A 1 108 ? -10.191 -12.465 47.966 1.00 52.75 108 GLY A CA 1
ATOM 807 C C . GLY A 1 108 ? -8.998 -12.952 48.797 1.00 52.75 108 GLY A C 1
ATOM 808 O O . GLY A 1 108 ? -8.873 -14.151 49.018 1.00 52.75 108 GLY A O 1
ATOM 809 N N . ALA A 1 109 ? -8.105 -12.053 49.214 1.00 51.56 109 ALA A N 1
ATOM 810 C CA . ALA A 1 109 ? -7.015 -12.353 50.139 1.00 51.56 109 ALA A CA 1
ATOM 811 C C . ALA A 1 109 ? -7.357 -11.765 51.514 1.00 51.56 109 ALA A C 1
ATOM 813 O O . ALA A 1 109 ? -6.825 -10.724 51.899 1.00 51.56 109 ALA A O 1
ATOM 814 N N . GLN A 1 110 ? -8.299 -12.396 52.213 1.00 44.56 110 GLN A N 1
ATOM 815 C CA . GLN A 1 110 ? -8.588 -12.127 53.619 1.00 44.56 110 GLN A CA 1
ATOM 816 C C . GLN A 1 110 ? -8.813 -13.444 54.350 1.00 44.56 110 GLN A C 1
ATOM 818 O O . GLN A 1 110 ? -9.501 -14.314 53.768 1.00 44.56 110 GLN A O 1
#

pLDDT: mean 84.53, std 13.61, range [37.38, 97.5]

Foldseek 3Di:
DDDDDQPDPVSVLADDPPPDAAQPVVLLVVLVVLLVVLVVVLVVLVPPPPPDHDDPVVSVVSVVSSVSSVVSNVNSVVRNVVRVVVVVVVVVVVVVVVVVVVVVVVVPPD

Sequence (110 aa):
MTCRTYSTPEDVLRVPGDVPPGYPIDAIDCALSRADAVVVLLSGQFDGTGAERLADHIVSNALWAVRGELAMLRQLFEHGHQTEAQRVAEDLDKALAAAGKTAQRKGGAQ

Secondary structure (DSSP, 8-state):
------SSGGGGTSPPTTPPSS--HHHHHHHHHHHHHHHHHHHTTSS-S-PPPPPHHHHHHHHHHHHHHHHHHHHHHHHHHHHHHHHHHHHHHHHHHHHHHHHHHHHS--

Organism: NCBI:txid1135990